Protein AF-A0A959F839-F1 (afdb_monomer_lite)

Structure (mmCIF, N/CA/C/O backbone):
data_AF-A0A959F839-F1
#
_entry.id   AF-A0A959F839-F1
#
loop_
_atom_site.group_PDB
_atom_site.id
_atom_site.type_symbol
_atom_site.label_atom_id
_atom_site.label_alt_id
_atom_site.label_comp_id
_atom_site.label_asym_id
_atom_site.label_entity_id
_atom_site.label_seq_id
_atom_site.pdbx_PDB_ins_code
_atom_site.Cartn_x
_atom_site.Cartn_y
_atom_site.Cartn_z
_atom_site.occupancy
_atom_site.B_iso_or_equiv
_atom_site.auth_seq_id
_atom_site.auth_comp_id
_atom_site.auth_asym_id
_atom_site.auth_atom_id
_atom_site.pdbx_PDB_model_num
ATOM 1 N N . MET A 1 1 ? -64.646 5.835 42.199 1.00 41.25 1 MET A N 1
ATOM 2 C CA . MET A 1 1 ? -63.446 5.131 41.699 1.00 41.25 1 MET A CA 1
ATOM 3 C C . MET A 1 1 ? -63.316 5.458 40.217 1.00 41.25 1 MET A C 1
ATOM 5 O O . MET A 1 1 ? -64.252 5.184 39.480 1.00 41.25 1 MET A O 1
ATOM 9 N N . LYS A 1 2 ? -62.256 6.165 39.805 1.00 32.19 2 LYS A N 1
ATOM 10 C CA . LYS A 1 2 ? -61.981 6.499 38.396 1.00 32.19 2 LYS A CA 1
ATOM 11 C C . LYS A 1 2 ? -60.899 5.542 37.905 1.00 32.19 2 LYS A C 1
ATOM 13 O O . LYS A 1 2 ? -59.791 5.591 38.428 1.00 32.19 2 LYS A O 1
ATOM 18 N N . ASN A 1 3 ? -61.218 4.696 36.930 1.00 32.56 3 ASN A N 1
ATOM 19 C CA . ASN A 1 3 ? -60.204 3.908 36.237 1.00 32.56 3 ASN A CA 1
ATOM 20 C C . ASN A 1 3 ? -59.486 4.828 35.248 1.00 32.56 3 ASN A C 1
ATOM 22 O O . ASN A 1 3 ? -60.115 5.404 34.361 1.00 32.56 3 ASN A O 1
ATOM 26 N N . VAL A 1 4 ? -58.180 4.993 35.437 1.00 35.91 4 VAL A N 1
ATOM 27 C CA . VAL A 1 4 ? -57.290 5.645 34.477 1.00 35.91 4 VAL A CA 1
ATOM 28 C C . VAL A 1 4 ? -56.686 4.534 33.626 1.00 35.91 4 VAL A C 1
ATOM 30 O O . VAL A 1 4 ? -55.996 3.668 34.155 1.00 35.91 4 VAL A O 1
ATOM 33 N N . TYR A 1 5 ? -56.961 4.543 32.324 1.00 38.41 5 TYR A N 1
ATOM 34 C CA . TYR A 1 5 ? -56.299 3.662 31.366 1.00 38.41 5 TYR A CA 1
ATOM 35 C C . TYR A 1 5 ? -55.171 4.451 30.703 1.00 38.41 5 TYR A C 1
ATOM 37 O O . TYR A 1 5 ? -55.425 5.438 30.014 1.00 38.41 5 TYR A O 1
ATOM 45 N N . GLN A 1 6 ? -53.926 4.044 30.947 1.00 35.38 6 GLN A N 1
ATOM 46 C CA . GLN A 1 6 ? -52.771 4.544 30.209 1.00 35.38 6 GLN A CA 1
ATOM 47 C C . GLN A 1 6 ? -52.564 3.664 28.977 1.00 35.38 6 GLN A C 1
ATOM 49 O O . GLN A 1 6 ? -52.463 2.444 29.090 1.00 35.38 6 GLN A O 1
ATOM 54 N N . ILE A 1 7 ? -52.499 4.290 27.803 1.00 39.66 7 ILE A N 1
ATOM 55 C CA . ILE A 1 7 ? -52.011 3.651 26.582 1.00 39.66 7 ILE A CA 1
ATOM 56 C C . ILE A 1 7 ? -50.493 3.857 26.580 1.00 39.66 7 ILE A C 1
ATOM 58 O O . ILE A 1 7 ? -50.064 5.013 26.526 1.00 39.66 7 ILE A O 1
ATOM 62 N N . PRO A 1 8 ? -49.658 2.806 26.654 1.00 39.22 8 PRO A N 1
ATOM 63 C CA . PRO A 1 8 ? -48.245 2.974 26.372 1.00 39.22 8 PRO A CA 1
ATOM 64 C C . PRO A 1 8 ? -48.112 3.341 24.892 1.00 39.22 8 PRO A C 1
ATOM 66 O O . PRO A 1 8 ? -48.372 2.530 24.004 1.00 39.22 8 PRO A O 1
ATOM 69 N N . VAL A 1 9 ? -47.730 4.589 24.623 1.00 37.28 9 VAL A N 1
ATOM 70 C CA . VAL A 1 9 ? -47.204 4.974 23.315 1.00 37.28 9 VAL A CA 1
ATOM 71 C C . VAL A 1 9 ? -45.837 4.311 23.219 1.00 37.28 9 VAL A C 1
ATOM 73 O O . VAL A 1 9 ? -44.845 4.822 23.734 1.00 37.28 9 VAL A O 1
ATOM 76 N N . ALA A 1 10 ? -45.802 3.124 22.618 1.00 39.91 10 ALA A N 1
ATOM 77 C CA . ALA A 1 10 ? -44.568 2.531 22.145 1.00 39.91 10 ALA A CA 1
ATOM 78 C C . ALA A 1 10 ? -44.054 3.430 21.018 1.00 39.91 10 ALA A C 1
ATOM 80 O O . ALA A 1 10 ? -44.489 3.337 19.871 1.00 39.91 10 ALA A O 1
ATOM 81 N N . LEU A 1 11 ? -43.165 4.356 21.370 1.00 40.19 11 LEU A N 1
ATOM 82 C CA . LEU A 1 11 ? -42.350 5.053 20.396 1.00 40.19 11 LEU A CA 1
ATOM 83 C C . LEU A 1 11 ? -41.387 4.002 19.832 1.00 40.19 11 LEU A C 1
ATOM 85 O O . LEU A 1 11 ? -40.326 3.755 20.402 1.00 40.19 11 LEU A O 1
ATOM 89 N N . LEU A 1 12 ? -41.781 3.333 18.743 1.00 37.53 12 LEU A N 1
ATOM 90 C CA . LEU A 1 12 ? -40.805 2.690 17.875 1.00 37.53 12 LEU A CA 1
ATOM 91 C C . LEU A 1 12 ? -39.922 3.825 17.354 1.00 37.53 12 LEU A C 1
ATOM 93 O O . LEU A 1 12 ? -40.276 4.524 16.404 1.00 37.53 12 LEU A O 1
ATOM 97 N N . LEU A 1 13 ? -38.771 4.017 17.995 1.00 44.28 13 LEU A N 1
ATOM 98 C CA . LEU A 1 13 ? -37.606 4.569 17.329 1.00 44.28 13 LEU A CA 1
ATOM 99 C C . LEU A 1 13 ? -37.274 3.569 16.222 1.00 44.28 13 LEU A C 1
ATOM 101 O O . LEU A 1 13 ? -36.466 2.663 16.402 1.00 44.28 13 LEU A O 1
ATOM 105 N N . ALA A 1 14 ? -37.951 3.702 15.081 1.00 42.06 14 ALA A N 1
ATOM 106 C CA . ALA A 1 14 ? -37.420 3.251 13.813 1.00 42.06 14 ALA A CA 1
ATOM 107 C C . ALA A 1 14 ? -36.168 4.102 13.580 1.00 42.06 14 ALA A C 1
ATOM 109 O O . ALA A 1 14 ? -36.204 5.131 12.907 1.00 42.06 14 ALA A O 1
ATOM 110 N N . GLY A 1 15 ? -35.086 3.736 14.269 1.00 39.53 15 GLY A N 1
ATOM 111 C CA . GLY A 1 15 ? -33.771 4.274 14.022 1.00 39.53 15 GLY A CA 1
ATOM 112 C C . GLY A 1 15 ? -33.452 3.907 12.590 1.00 39.53 15 GLY A C 1
ATOM 113 O O . GLY A 1 15 ? -33.223 2.740 12.283 1.00 39.53 15 GLY A O 1
ATOM 114 N N . ALA A 1 16 ? -33.501 4.892 11.700 1.00 45.44 16 ALA A N 1
ATOM 115 C CA . ALA A 1 16 ? -32.782 4.786 10.454 1.00 45.44 16 ALA A CA 1
ATOM 116 C C . ALA A 1 16 ? -31.326 4.540 10.858 1.00 45.44 16 ALA A C 1
ATOM 118 O O . ALA A 1 16 ? -30.679 5.433 11.404 1.00 45.44 16 ALA A O 1
ATOM 119 N N . ALA A 1 17 ? -30.848 3.309 10.680 1.00 42.97 17 ALA A N 1
ATOM 120 C CA . ALA A 1 17 ? -29.432 3.017 10.745 1.00 42.97 17 ALA A CA 1
ATOM 121 C C . ALA A 1 17 ? -28.797 3.796 9.590 1.00 42.97 17 ALA A C 1
ATOM 123 O O . ALA A 1 17 ? -28.781 3.355 8.443 1.00 42.97 17 ALA A O 1
ATOM 124 N N . SER A 1 18 ? -28.382 5.030 9.861 1.00 43.25 18 SER A N 1
ATOM 125 C CA . SER A 1 18 ? -27.545 5.772 8.938 1.00 43.25 18 SER A CA 1
ATOM 126 C C . SER A 1 18 ? -26.195 5.074 8.940 1.00 43.25 18 SER A C 1
ATOM 128 O O . SER A 1 18 ? -25.498 5.099 9.953 1.00 43.25 18 SER A O 1
ATOM 130 N N . ALA A 1 19 ? -25.836 4.437 7.828 1.00 51.44 19 ALA A N 1
ATOM 131 C CA . ALA A 1 19 ? -24.478 3.964 7.621 1.00 51.44 19 ALA A CA 1
ATOM 132 C C . ALA A 1 19 ? -23.541 5.182 7.667 1.00 51.44 19 ALA A C 1
ATOM 134 O O . ALA A 1 19 ? -23.538 6.011 6.754 1.00 51.44 19 ALA A O 1
ATOM 135 N N . VAL A 1 20 ? -22.790 5.328 8.757 1.00 51.88 20 VAL A N 1
ATOM 136 C CA . VAL A 1 20 ? -21.720 6.321 8.855 1.00 51.88 20 VAL A CA 1
ATOM 137 C C . VAL A 1 20 ? -20.506 5.716 8.161 1.00 51.88 20 VAL A C 1
ATOM 139 O O . VAL A 1 20 ? -19.811 4.880 8.726 1.00 51.88 20 VAL A O 1
ATOM 142 N N . ASN A 1 21 ? -20.272 6.111 6.909 1.00 59.66 21 ASN A N 1
ATOM 143 C CA . ASN A 1 21 ? -19.017 5.807 6.228 1.00 59.66 21 ASN A CA 1
ATOM 144 C C . ASN A 1 21 ? -17.970 6.800 6.747 1.00 59.66 21 ASN A C 1
ATOM 146 O O . ASN A 1 21 ? -17.977 7.966 6.354 1.00 59.66 21 ASN A O 1
ATOM 150 N N . ALA A 1 22 ? -17.114 6.366 7.668 1.00 61.94 22 ALA A N 1
ATOM 151 C CA . ALA A 1 22 ? -15.940 7.129 8.072 1.00 61.94 22 ALA A CA 1
ATOM 152 C C . ALA A 1 22 ? -14.747 6.659 7.234 1.00 61.94 22 ALA A C 1
ATOM 154 O O . ALA A 1 22 ? -14.498 5.457 7.153 1.00 61.94 22 ALA A O 1
ATOM 155 N N . ASN A 1 23 ? -14.010 7.587 6.614 1.00 79.44 23 ASN A N 1
ATOM 156 C CA . ASN A 1 23 ? -12.686 7.240 6.111 1.00 79.44 23 ASN A CA 1
ATOM 157 C C . ASN A 1 23 ? -11.781 7.022 7.330 1.00 79.44 23 ASN A C 1
ATOM 159 O O . ASN A 1 23 ? -11.540 7.960 8.091 1.00 79.44 23 ASN A O 1
ATOM 163 N N . LEU A 1 24 ? -11.365 5.775 7.548 1.00 89.31 24 LEU A N 1
ATOM 164 C CA . LEU A 1 24 ? -10.568 5.386 8.712 1.00 89.31 24 LEU A CA 1
ATOM 165 C C . LEU A 1 24 ? -9.071 5.658 8.502 1.00 89.31 24 LEU A C 1
ATOM 167 O O . LEU A 1 24 ? -8.332 5.720 9.479 1.00 89.31 24 LEU A O 1
ATOM 171 N N . ILE A 1 25 ? -8.644 5.844 7.248 1.00 92.00 25 ILE A N 1
ATOM 172 C CA . ILE A 1 25 ? -7.250 6.060 6.857 1.00 92.00 25 ILE A CA 1
ATOM 173 C C . ILE A 1 25 ? -7.003 7.555 6.633 1.00 92.00 25 ILE A C 1
ATOM 175 O O . ILE A 1 25 ? -7.672 8.207 5.828 1.00 92.00 25 ILE A O 1
ATOM 179 N N . GLN A 1 26 ? -6.014 8.102 7.331 1.00 93.19 26 GLN A N 1
ATOM 180 C CA . GLN A 1 26 ? -5.522 9.467 7.163 1.00 93.19 26 GLN A CA 1
ATOM 181 C C . GLN A 1 26 ? -4.430 9.499 6.089 1.00 93.19 26 GLN A C 1
ATOM 183 O O . GLN A 1 26 ? -3.631 8.572 5.977 1.00 93.19 26 GLN A O 1
ATOM 188 N N . GLY A 1 27 ? -4.421 10.538 5.249 1.00 91.38 27 GLY A N 1
ATOM 189 C CA . GLY A 1 27 ? -3.435 10.658 4.169 1.00 91.38 27 GLY A CA 1
ATOM 190 C C . GLY A 1 27 ? -3.448 9.504 3.154 1.00 91.38 27 GLY A C 1
ATOM 191 O O . GLY A 1 27 ? -2.445 9.268 2.490 1.00 91.38 27 GLY A O 1
ATOM 192 N N . GLY A 1 28 ? -4.550 8.749 3.042 1.00 90.62 28 GLY A N 1
ATOM 193 C CA . GLY A 1 28 ? -4.625 7.550 2.193 1.00 90.62 28 GLY A CA 1
ATOM 194 C C . GLY A 1 28 ? -4.593 7.822 0.686 1.00 90.62 28 GLY A C 1
ATOM 195 O O . GLY A 1 28 ? -4.308 6.914 -0.085 1.00 90.62 28 GLY A O 1
ATOM 196 N N . ASN A 1 29 ? -4.853 9.065 0.272 1.00 90.00 29 ASN A N 1
ATOM 197 C CA . ASN A 1 29 ? -4.774 9.481 -1.130 1.00 90.00 29 ASN A CA 1
ATOM 198 C C . ASN A 1 29 ? -3.356 9.885 -1.551 1.00 90.00 29 ASN A C 1
ATOM 200 O O . ASN A 1 29 ? -3.106 10.020 -2.741 1.00 90.00 29 ASN A O 1
ATOM 204 N N . PHE A 1 30 ? -2.446 10.095 -0.591 1.00 93.56 30 PHE A N 1
ATOM 205 C CA . PHE A 1 30 ? -1.087 10.581 -0.842 1.00 93.56 30 PHE A CA 1
ATOM 206 C C . PHE A 1 30 ? -1.027 11.880 -1.674 1.00 93.56 30 PHE A C 1
ATOM 208 O O . PHE A 1 30 ? -0.107 12.066 -2.471 1.00 93.56 30 PHE A O 1
ATOM 215 N N . ASP A 1 31 ? -1.969 12.808 -1.457 1.00 91.44 31 ASP A N 1
ATOM 216 C CA . ASP A 1 31 ? -2.051 14.088 -2.183 1.00 91.44 31 ASP A CA 1
ATOM 217 C C . ASP A 1 31 ? -0.762 14.924 -2.024 1.00 91.44 31 ASP A C 1
ATOM 219 O O . ASP A 1 31 ? -0.372 15.692 -2.910 1.00 91.44 31 ASP A O 1
ATOM 223 N N . THR A 1 32 ? -0.073 14.772 -0.888 1.00 94.00 32 THR A N 1
ATOM 224 C CA . THR A 1 32 ? 1.182 15.452 -0.564 1.00 94.00 32 THR A CA 1
ATOM 225 C C . THR A 1 32 ? 2.231 14.504 0.017 1.00 94.00 32 THR A C 1
ATOM 227 O O . THR A 1 32 ? 1.920 13.474 0.613 1.00 94.00 32 THR A O 1
ATOM 230 N N . GLN A 1 33 ? 3.506 14.904 -0.047 1.00 93.25 33 GLN A N 1
ATOM 231 C CA . GLN A 1 33 ? 4.577 14.211 0.681 1.00 93.25 33 GLN A CA 1
ATOM 232 C C . GLN A 1 33 ? 4.315 14.158 2.194 1.00 93.25 33 GLN A C 1
ATOM 234 O O . GLN A 1 33 ? 4.746 13.224 2.869 1.00 93.25 33 GLN A O 1
ATOM 239 N N . GLN A 1 34 ? 3.626 15.165 2.734 1.00 94.56 34 GLN A N 1
ATOM 240 C CA . GLN A 1 34 ? 3.336 15.238 4.159 1.00 94.56 34 GLN A CA 1
ATOM 241 C C . GLN A 1 34 ? 2.376 14.126 4.589 1.00 94.56 34 GLN A C 1
ATOM 243 O O . GLN A 1 34 ? 2.552 13.575 5.669 1.00 94.56 34 GLN A O 1
ATOM 248 N N . ASP A 1 35 ? 1.446 13.720 3.721 1.00 94.00 35 ASP A N 1
ATOM 249 C CA . ASP A 1 35 ? 0.538 12.607 4.004 1.00 94.00 35 ASP A CA 1
ATOM 250 C C . ASP A 1 35 ? 1.301 11.301 4.248 1.00 94.00 35 ASP A C 1
ATOM 252 O O . ASP A 1 35 ? 1.026 10.579 5.206 1.00 94.00 35 ASP A O 1
ATOM 256 N N . LEU A 1 36 ? 2.314 11.033 3.416 1.00 92.06 36 LEU A N 1
ATOM 257 C CA . LEU A 1 36 ? 3.208 9.887 3.571 1.00 92.06 36 LEU A CA 1
ATOM 258 C C . LEU A 1 36 ? 4.038 9.973 4.863 1.00 92.06 36 LEU A C 1
ATOM 260 O O . LEU A 1 36 ? 4.271 8.958 5.514 1.00 92.06 36 LEU A O 1
ATOM 264 N N . ASN A 1 37 ? 4.516 11.165 5.218 1.00 92.50 37 ASN A N 1
ATOM 265 C CA . ASN A 1 37 ? 5.422 11.346 6.352 1.00 92.50 37 ASN A CA 1
ATOM 266 C C . ASN A 1 37 ? 4.707 11.353 7.710 1.00 92.50 37 ASN A C 1
ATOM 268 O O . ASN A 1 37 ? 5.281 10.877 8.688 1.00 92.50 37 ASN A O 1
ATOM 272 N N . ASP A 1 38 ? 3.492 11.900 7.780 1.00 94.19 38 ASP A N 1
ATOM 273 C CA . ASP A 1 38 ? 2.792 12.128 9.048 1.00 94.19 38 ASP A CA 1
ATOM 274 C C . ASP A 1 38 ? 1.889 10.962 9.451 1.00 94.19 38 ASP A C 1
ATOM 276 O O . ASP A 1 38 ? 1.727 10.702 10.644 1.00 94.19 38 ASP A O 1
ATOM 280 N N . PHE A 1 39 ? 1.296 10.262 8.478 1.00 94.06 39 PHE A N 1
ATOM 281 C CA . PHE A 1 39 ? 0.264 9.255 8.751 1.00 94.06 39 PHE A CA 1
ATOM 282 C C . PHE A 1 39 ? 0.714 7.815 8.515 1.00 94.06 39 PHE A C 1
ATOM 284 O O . PHE A 1 39 ? 0.039 6.889 8.967 1.00 94.06 39 PHE A O 1
ATOM 291 N N . TRP A 1 40 ? 1.843 7.599 7.838 1.00 93.69 40 TRP A N 1
ATOM 292 C CA . TRP A 1 40 ? 2.308 6.260 7.490 1.00 93.69 40 TRP A CA 1
ATOM 293 C C . TRP A 1 40 ? 3.663 5.932 8.104 1.00 93.69 40 TRP A C 1
ATOM 295 O O . TRP A 1 40 ? 4.631 6.685 8.011 1.00 93.69 40 TRP A O 1
ATOM 305 N N . THR A 1 41 ? 3.749 4.740 8.688 1.00 92.38 41 THR A N 1
ATOM 306 C CA . THR A 1 41 ? 5.015 4.157 9.124 1.00 92.38 41 THR A CA 1
ATOM 307 C C . THR A 1 41 ? 5.672 3.456 7.943 1.00 92.38 41 THR A C 1
ATOM 309 O O . THR A 1 41 ? 5.066 2.596 7.304 1.00 92.38 41 THR A O 1
ATOM 312 N N . GLN A 1 42 ? 6.920 3.826 7.662 1.00 90.12 42 GLN A N 1
ATOM 313 C CA . GLN A 1 42 ? 7.729 3.265 6.584 1.00 90.12 42 GLN A CA 1
ATOM 314 C C . GLN A 1 42 ? 8.810 2.365 7.180 1.00 90.12 42 GLN A C 1
ATOM 316 O O . GLN A 1 42 ? 9.563 2.800 8.053 1.00 90.12 42 GLN A O 1
ATOM 321 N N . ALA A 1 43 ? 8.928 1.134 6.689 1.00 86.69 43 ALA A N 1
ATOM 322 C CA . ALA A 1 43 ? 10.037 0.252 7.039 1.00 86.69 43 ALA A CA 1
ATOM 323 C C . ALA A 1 43 ? 10.576 -0.455 5.796 1.00 86.69 43 ALA A C 1
ATOM 325 O O . ALA A 1 43 ? 9.815 -0.833 4.903 1.00 86.69 43 ALA A O 1
ATOM 326 N N . SER A 1 44 ? 11.897 -0.629 5.745 1.00 85.25 44 SER A N 1
ATOM 327 C CA . SER A 1 44 ? 12.578 -1.255 4.618 1.00 85.25 44 SER A CA 1
ATOM 328 C C . SER A 1 44 ? 13.815 -2.030 5.056 1.00 85.25 44 SER A C 1
ATOM 330 O O . SER A 1 44 ? 14.549 -1.605 5.948 1.00 85.25 44 SER A O 1
ATOM 332 N N . THR A 1 45 ? 14.039 -3.168 4.404 1.00 83.94 45 THR A N 1
ATOM 333 C CA . THR A 1 45 ? 15.242 -4.005 4.523 1.00 83.94 45 THR A CA 1
ATOM 334 C C . THR A 1 45 ? 16.048 -4.031 3.224 1.00 83.94 45 THR A C 1
ATOM 336 O O . THR A 1 45 ? 16.883 -4.915 3.028 1.00 83.94 45 THR A O 1
ATOM 339 N N . ILE A 1 46 ? 15.792 -3.078 2.319 1.00 78.06 46 ILE A N 1
ATOM 340 C CA . ILE A 1 46 ? 16.463 -3.013 1.021 1.00 78.06 46 ILE A CA 1
ATOM 341 C C . ILE A 1 46 ? 17.970 -2.864 1.216 1.00 78.06 46 ILE A C 1
ATOM 343 O O . ILE A 1 46 ? 18.456 -1.972 1.914 1.00 78.06 46 ILE A O 1
ATOM 347 N N . SER A 1 47 ? 18.712 -3.758 0.568 1.00 65.12 47 SER A N 1
ATOM 348 C CA . SER A 1 47 ? 20.170 -3.806 0.633 1.00 65.12 47 SER A CA 1
ATOM 349 C C . SER A 1 47 ? 20.790 -2.779 -0.321 1.00 65.12 47 SER A C 1
ATOM 351 O O . SER A 1 47 ? 21.353 -3.137 -1.354 1.00 65.12 47 SER A O 1
ATOM 353 N N . GLU A 1 48 ? 20.674 -1.487 -0.002 1.00 65.88 48 GLU A N 1
ATOM 354 C CA . GLU A 1 48 ? 21.349 -0.429 -0.763 1.00 65.88 48 GLU A CA 1
ATOM 355 C C . GLU A 1 48 ? 22.784 -0.167 -0.260 1.00 65.88 48 GLU A C 1
ATOM 357 O O . GLU A 1 48 ? 23.071 -0.298 0.932 1.00 65.88 48 GLU A O 1
ATOM 362 N N . PRO A 1 49 ? 23.705 0.277 -1.142 1.00 59.09 49 PRO A N 1
ATOM 363 C CA . PRO A 1 49 ? 25.040 0.725 -0.740 1.00 59.09 49 PRO A CA 1
ATOM 364 C C . PRO A 1 49 ? 25.021 2.060 0.024 1.00 59.09 49 PRO A C 1
ATOM 366 O O . PRO A 1 49 ? 26.042 2.456 0.588 1.00 59.09 49 PRO A O 1
ATOM 369 N N . THR A 1 50 ? 23.887 2.767 0.038 1.00 58.75 50 THR A N 1
ATOM 370 C CA . THR A 1 50 ? 23.706 4.025 0.764 1.00 58.75 50 THR A CA 1
ATOM 371 C C . THR A 1 50 ? 22.704 3.844 1.901 1.00 58.75 50 THR A C 1
ATOM 373 O O . THR A 1 50 ? 21.546 3.529 1.632 1.00 58.75 50 THR A O 1
ATOM 376 N N . PRO A 1 51 ? 23.100 4.073 3.163 1.00 46.88 51 PRO A N 1
ATOM 377 C CA . PRO A 1 51 ? 22.152 4.103 4.266 1.00 46.88 51 PRO A CA 1
ATOM 378 C C . PRO A 1 51 ? 21.233 5.318 4.062 1.00 46.88 51 PRO A C 1
ATOM 380 O O . PRO A 1 51 ? 21.747 6.408 3.815 1.00 46.88 51 PRO A O 1
ATOM 383 N N . ASN A 1 52 ? 19.911 5.137 4.176 1.00 47.69 52 ASN A N 1
ATOM 384 C CA . ASN A 1 52 ? 18.857 6.177 4.281 1.00 47.69 52 ASN A CA 1
ATOM 385 C C . ASN A 1 52 ? 17.888 6.360 3.099 1.00 47.69 52 ASN A C 1
ATOM 387 O O . ASN A 1 52 ? 17.157 7.347 3.064 1.00 47.69 52 ASN A O 1
ATOM 391 N N . THR A 1 53 ? 17.796 5.424 2.166 1.00 58.88 53 THR A N 1
ATOM 392 C CA . THR A 1 53 ? 16.660 5.353 1.233 1.00 58.88 53 THR A CA 1
ATOM 393 C C . THR A 1 53 ? 15.662 4.347 1.799 1.00 58.88 53 THR A C 1
ATOM 395 O O . THR A 1 53 ? 15.904 3.145 1.805 1.00 58.88 53 THR A O 1
ATOM 398 N N . SER A 1 54 ? 14.537 4.828 2.335 1.00 64.00 54 SER A N 1
ATOM 399 C CA . SER A 1 54 ? 13.517 4.035 3.047 1.00 64.00 54 SER A CA 1
ATOM 400 C C . SER A 1 54 ? 12.814 2.981 2.180 1.00 64.00 54 SER A C 1
ATOM 402 O O . SER A 1 54 ? 11.821 2.409 2.613 1.00 64.00 54 SER A O 1
ATOM 404 N N . GLY A 1 55 ? 13.275 2.722 0.950 1.00 75.19 55 GLY A N 1
ATOM 405 C CA . GLY A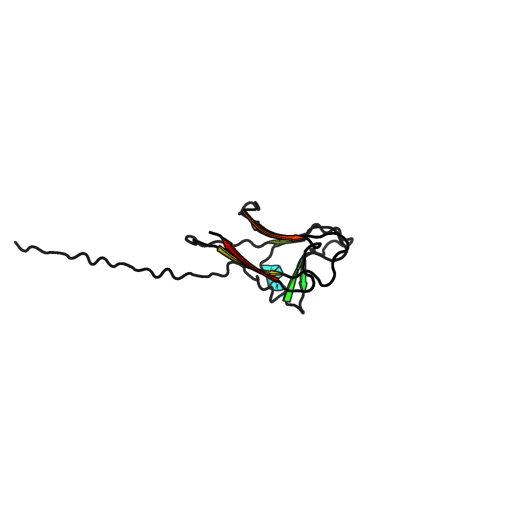 1 55 ? 12.588 1.895 -0.044 1.00 75.19 55 GLY A CA 1
ATOM 406 C C . GLY A 1 55 ? 11.224 2.428 -0.472 1.00 75.19 55 GLY A C 1
ATOM 407 O O . GLY A 1 55 ? 10.662 1.920 -1.430 1.00 75.19 55 GLY A O 1
ATOM 408 N N . THR A 1 56 ? 10.726 3.456 0.206 1.00 85.75 56 THR A N 1
ATOM 409 C CA . THR A 1 56 ? 9.427 4.076 0.028 1.00 85.75 56 THR A CA 1
ATOM 410 C C . THR A 1 56 ? 9.645 5.551 -0.269 1.00 85.75 56 THR A C 1
ATOM 412 O O . THR A 1 56 ? 10.459 6.199 0.387 1.00 85.75 56 THR A O 1
ATOM 415 N N . PHE A 1 57 ? 8.943 6.108 -1.247 1.00 86.75 57 PHE A N 1
ATOM 416 C CA . PHE A 1 57 ? 9.033 7.539 -1.539 1.00 86.75 57 PHE A CA 1
ATOM 417 C C . PHE A 1 57 ? 7.721 8.070 -2.103 1.00 86.75 57 PHE A C 1
ATOM 419 O O . PHE A 1 57 ? 6.918 7.318 -2.646 1.00 86.75 57 PHE A O 1
ATOM 426 N N . TRP A 1 58 ? 7.510 9.376 -1.973 1.00 90.81 58 TRP A N 1
ATOM 427 C CA . TRP A 1 58 ? 6.385 10.063 -2.597 1.00 90.81 58 TRP A CA 1
ATOM 428 C C . TRP A 1 58 ? 6.815 10.654 -3.939 1.00 90.81 58 TRP A C 1
ATOM 430 O O . TRP A 1 58 ? 7.835 11.346 -4.010 1.00 90.81 58 TRP A O 1
ATOM 440 N N . ASP A 1 59 ? 6.042 10.392 -4.988 1.00 89.31 59 ASP A N 1
ATOM 441 C CA . ASP A 1 59 ? 6.293 10.910 -6.329 1.00 89.31 59 ASP A CA 1
ATOM 442 C C . ASP A 1 59 ? 5.387 12.108 -6.632 1.00 89.31 59 ASP A C 1
ATOM 444 O O . ASP A 1 59 ? 4.188 11.973 -6.875 1.00 89.31 59 ASP A O 1
ATOM 448 N N . ALA A 1 60 ? 5.971 13.308 -6.633 1.00 89.06 60 ALA A N 1
ATOM 449 C CA . ALA A 1 60 ? 5.226 14.559 -6.776 1.00 89.06 60 ALA A CA 1
ATOM 450 C C . ALA A 1 60 ? 4.410 14.699 -8.078 1.00 89.06 60 ALA A C 1
ATOM 452 O O . ALA A 1 60 ? 3.291 15.211 -8.017 1.00 89.06 60 ALA A O 1
ATOM 453 N N . PRO A 1 61 ? 4.922 14.290 -9.257 1.00 87.94 61 PRO A N 1
ATOM 454 C CA . PRO A 1 61 ? 4.177 14.345 -10.513 1.00 87.94 61 PRO A CA 1
ATOM 455 C C . PRO A 1 61 ? 2.921 13.473 -10.537 1.00 87.94 61 PRO A C 1
ATOM 457 O O . PRO A 1 61 ? 1.957 13.844 -11.202 1.00 87.94 61 PRO A O 1
ATOM 460 N N . THR A 1 62 ? 2.939 12.324 -9.856 1.00 85.44 62 THR A N 1
ATOM 461 C CA . THR A 1 62 ? 1.824 11.365 -9.860 1.00 85.44 62 THR A CA 1
ATOM 462 C C . THR A 1 62 ? 0.982 11.412 -8.589 1.00 85.44 62 THR A C 1
ATOM 464 O O . THR A 1 62 ? -0.117 10.871 -8.602 1.00 85.44 62 THR A O 1
ATOM 467 N N . GLN A 1 63 ? 1.458 12.083 -7.532 1.00 92.12 63 GLN A N 1
ATOM 468 C CA . GLN A 1 63 ? 0.841 12.117 -6.198 1.00 92.12 63 GLN A CA 1
ATOM 469 C C . GLN A 1 63 ? 0.607 10.707 -5.650 1.00 92.12 63 GLN A C 1
ATOM 471 O O . GLN A 1 63 ? -0.455 10.382 -5.132 1.00 92.12 63 GLN A O 1
ATOM 476 N N . THR A 1 64 ? 1.604 9.838 -5.810 1.00 89.62 64 THR A N 1
ATOM 477 C CA . THR A 1 64 ? 1.518 8.443 -5.373 1.00 89.62 64 THR A CA 1
ATOM 478 C C . THR A 1 64 ? 2.653 8.104 -4.420 1.00 89.62 64 THR A C 1
ATOM 480 O O . THR A 1 64 ? 3.760 8.647 -4.501 1.00 89.62 64 THR A O 1
ATOM 483 N N . ALA A 1 65 ? 2.376 7.193 -3.489 1.00 91.88 65 ALA A N 1
ATOM 484 C CA . ALA A 1 65 ? 3.413 6.550 -2.703 1.00 91.88 65 ALA A CA 1
ATOM 485 C C . ALA A 1 65 ? 3.952 5.334 -3.464 1.00 91.88 65 ALA A C 1
ATOM 487 O O . ALA A 1 65 ? 3.203 4.455 -3.886 1.00 91.88 65 ALA A O 1
ATOM 488 N N . HIS A 1 66 ? 5.267 5.281 -3.615 1.00 89.44 66 HIS A N 1
ATOM 489 C CA . HIS A 1 66 ? 5.983 4.168 -4.212 1.00 89.44 66 HIS A CA 1
ATOM 490 C C . HIS A 1 66 ? 6.542 3.266 -3.120 1.00 89.44 66 HIS A C 1
ATOM 492 O O . HIS A 1 66 ? 7.100 3.757 -2.141 1.00 89.44 66 HIS A O 1
ATOM 498 N N . LEU A 1 67 ? 6.429 1.955 -3.328 1.00 88.81 67 LEU A N 1
ATOM 499 C CA . LEU A 1 67 ? 7.012 0.907 -2.495 1.00 88.81 67 LEU A CA 1
ATOM 500 C C . LEU A 1 67 ? 8.052 0.138 -3.309 1.00 88.81 67 LEU A C 1
ATOM 502 O O . LEU A 1 67 ? 7.787 -0.281 -4.436 1.00 88.81 67 LEU A O 1
ATOM 506 N N . GLY A 1 68 ? 9.221 -0.069 -2.718 1.00 80.31 68 GLY A N 1
ATOM 507 C CA . GLY A 1 68 ? 10.354 -0.703 -3.378 1.00 80.31 68 GLY A CA 1
ATOM 508 C C . GLY A 1 68 ? 11.099 0.223 -4.344 1.00 80.31 68 GLY A C 1
ATOM 509 O O . GLY A 1 68 ? 10.663 1.321 -4.701 1.00 80.31 68 GLY A O 1
ATOM 510 N N . ARG A 1 69 ? 12.274 -0.238 -4.785 1.00 74.00 69 ARG A N 1
ATOM 511 C CA . ARG A 1 69 ? 13.105 0.467 -5.764 1.00 74.00 69 ARG A CA 1
ATOM 512 C C . ARG A 1 69 ? 13.708 -0.515 -6.768 1.00 74.00 69 ARG A C 1
ATOM 514 O O . ARG A 1 69 ? 14.199 -1.566 -6.361 1.00 74.00 69 ARG A O 1
ATOM 521 N N . PRO A 1 70 ? 13.749 -0.176 -8.068 1.00 73.44 70 PRO A N 1
ATOM 522 C CA . PRO A 1 70 ? 14.420 -1.010 -9.057 1.00 73.44 70 PRO A CA 1
ATOM 523 C C . PRO A 1 70 ? 15.896 -1.261 -8.719 1.00 73.44 70 PRO A C 1
ATOM 525 O O . PRO A 1 70 ? 16.641 -0.319 -8.452 1.00 73.44 70 PRO A O 1
ATOM 528 N N . GLY A 1 71 ? 16.324 -2.522 -8.825 1.00 74.31 71 GLY A N 1
ATOM 529 C CA . GLY A 1 71 ? 17.737 -2.917 -8.802 1.00 74.31 71 GLY A CA 1
ATOM 530 C C . GLY A 1 71 ? 18.292 -3.388 -7.457 1.00 74.31 71 GLY A C 1
ATOM 531 O O . GLY A 1 71 ? 19.456 -3.783 -7.425 1.00 74.31 71 GLY A O 1
ATOM 532 N N . TYR A 1 72 ? 17.496 -3.388 -6.386 1.00 78.31 72 TYR A N 1
ATOM 533 C CA . TYR A 1 72 ? 17.928 -3.859 -5.071 1.00 78.31 72 TYR A CA 1
ATOM 534 C C . TYR A 1 72 ? 16.910 -4.814 -4.463 1.00 78.31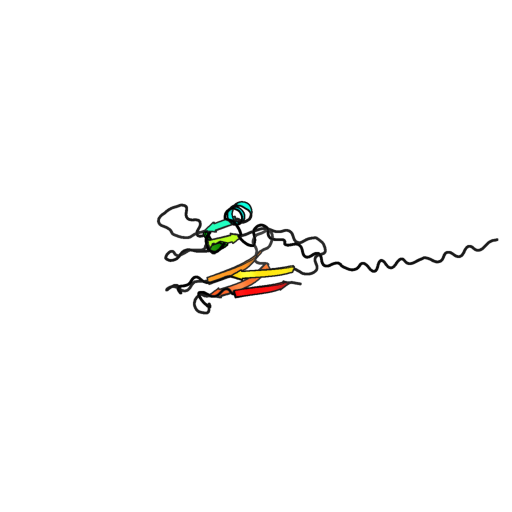 72 TYR A C 1
ATOM 536 O O . TYR A 1 72 ? 15.722 -4.503 -4.401 1.00 78.31 72 TYR A O 1
ATOM 544 N N . ASP A 1 73 ? 17.402 -5.948 -3.973 1.00 81.12 73 ASP A N 1
ATOM 545 C CA . ASP A 1 73 ? 16.579 -6.915 -3.261 1.00 81.12 73 ASP A CA 1
ATOM 546 C C . ASP A 1 73 ? 16.239 -6.393 -1.858 1.00 81.12 73 ASP A C 1
ATOM 548 O O . ASP A 1 73 ? 17.061 -5.770 -1.170 1.00 81.12 73 ASP A O 1
ATOM 552 N N . G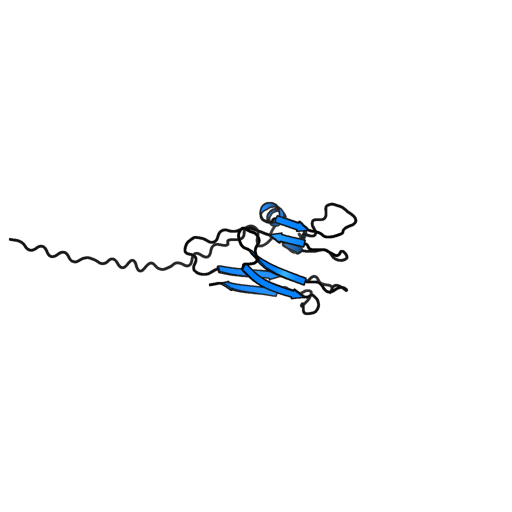LY A 1 74 ? 15.021 -6.686 -1.415 1.00 86.62 74 GLY A N 1
ATOM 553 C CA . GLY A 1 74 ? 14.559 -6.401 -0.066 1.00 86.62 74 GLY A CA 1
ATOM 554 C C . GLY A 1 74 ? 13.049 -6.278 0.008 1.00 86.62 74 GLY A C 1
ATOM 555 O O . GLY A 1 74 ? 12.333 -6.579 -0.942 1.00 86.62 74 GLY A O 1
ATOM 556 N N . VAL A 1 75 ? 12.574 -5.829 1.165 1.00 88.25 75 VAL A N 1
ATOM 557 C CA . VAL A 1 75 ? 11.154 -5.577 1.415 1.00 88.25 75 VAL A CA 1
ATOM 558 C C . VAL A 1 75 ? 10.997 -4.125 1.829 1.00 88.25 75 VAL A C 1
ATOM 560 O O . VAL A 1 75 ? 11.793 -3.623 2.618 1.00 88.25 75 VAL A O 1
ATOM 563 N N . SER A 1 76 ? 9.971 -3.462 1.306 1.00 90.44 76 SER A N 1
ATOM 564 C CA . SER A 1 76 ? 9.532 -2.127 1.709 1.00 90.44 76 SER A CA 1
ATOM 565 C C . SER A 1 76 ? 8.057 -2.205 2.095 1.00 90.44 76 SER A C 1
ATOM 567 O O . SER A 1 76 ? 7.286 -2.950 1.490 1.00 90.44 76 SER A O 1
ATOM 569 N N . THR A 1 77 ? 7.684 -1.491 3.152 1.00 91.50 77 THR A N 1
ATOM 570 C CA . THR A 1 77 ? 6.347 -1.545 3.748 1.00 91.50 77 THR A CA 1
ATOM 571 C C . THR A 1 77 ? 5.832 -0.150 4.069 1.00 91.50 77 THR A C 1
ATOM 573 O O . THR A 1 77 ? 6.605 0.757 4.396 1.00 91.50 77 THR A O 1
ATOM 576 N N . LEU A 1 78 ? 4.510 -0.014 3.980 1.00 93.19 78 LEU A N 1
ATOM 577 C CA . LEU A 1 78 ? 3.738 1.130 4.435 1.00 93.19 78 LEU A CA 1
ATOM 578 C C . LEU A 1 78 ? 2.625 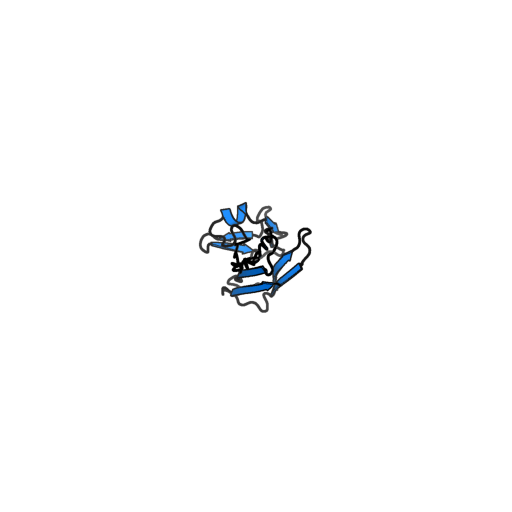0.631 5.346 1.00 93.19 78 LEU A C 1
ATOM 580 O O . LEU A 1 78 ? 1.769 -0.137 4.908 1.00 93.19 78 LEU A O 1
ATOM 584 N N . THR A 1 79 ? 2.635 1.087 6.596 1.00 94.12 79 THR A N 1
ATOM 585 C CA . THR A 1 79 ? 1.670 0.657 7.612 1.00 94.12 79 THR A CA 1
ATOM 586 C C . THR A 1 79 ? 0.995 1.860 8.254 1.00 94.12 79 THR A C 1
ATOM 588 O O . THR A 1 79 ? 1.651 2.849 8.583 1.00 94.12 79 THR A O 1
ATOM 591 N N . GLN A 1 80 ? -0.315 1.763 8.474 1.00 94.38 80 GLN A N 1
ATOM 592 C CA . GLN A 1 80 ? -1.086 2.727 9.250 1.00 94.38 80 GLN A CA 1
ATOM 593 C C . GLN A 1 80 ? -2.072 1.987 10.152 1.00 94.38 80 GLN A C 1
ATOM 595 O O . GLN A 1 80 ? -2.795 1.102 9.697 1.00 94.38 80 GLN A O 1
ATOM 600 N N . ALA A 1 81 ? -2.109 2.370 11.426 1.00 92.69 81 ALA A N 1
ATOM 601 C CA . ALA A 1 81 ? -3.114 1.894 12.364 1.00 92.69 81 ALA A CA 1
ATOM 602 C C . ALA A 1 81 ? -4.373 2.763 12.274 1.00 92.69 81 ALA A C 1
ATOM 604 O O . ALA A 1 81 ? -4.290 3.986 12.163 1.00 92.69 81 ALA A O 1
ATOM 605 N N . PHE A 1 82 ? -5.542 2.138 12.378 1.00 91.44 82 PHE A N 1
ATOM 606 C CA . PHE A 1 82 ? -6.825 2.829 12.413 1.00 91.44 82 PHE A CA 1
ATOM 607 C C . PHE A 1 82 ? -7.764 2.162 13.417 1.00 91.44 82 PHE A C 1
ATOM 609 O O . PHE A 1 82 ? -7.596 0.998 13.775 1.00 91.44 82 PHE A O 1
ATOM 616 N N . LEU A 1 83 ? -8.762 2.910 13.886 1.00 89.38 83 LEU A N 1
ATOM 617 C CA . LEU A 1 83 ? -9.756 2.403 14.827 1.00 89.38 83 LEU A CA 1
ATOM 618 C C . LEU A 1 83 ? -11.059 2.110 14.096 1.00 89.38 83 LEU A C 1
ATOM 620 O O . LEU A 1 83 ? -11.637 2.995 13.464 1.00 89.38 83 LEU A O 1
ATOM 624 N N . VAL A 1 84 ? -11.545 0.879 14.230 1.00 85.88 84 VAL A N 1
ATOM 625 C CA . VAL A 1 84 ? -12.892 0.512 13.792 1.00 85.88 84 VAL A CA 1
ATOM 626 C C . VAL A 1 84 ? -13.890 0.988 14.857 1.00 85.88 84 VAL A C 1
ATOM 628 O O . VAL A 1 84 ? -13.755 0.605 16.022 1.00 85.88 84 VAL A O 1
ATOM 631 N N . PRO A 1 85 ? -14.877 1.837 14.513 1.00 83.56 85 PRO A N 1
ATOM 632 C CA . PRO A 1 85 ? -15.859 2.320 15.478 1.00 83.56 85 PRO A CA 1
ATOM 633 C C . PRO A 1 85 ? -16.676 1.183 16.101 1.00 83.56 85 PRO A C 1
ATOM 635 O O . PRO A 1 85 ? -17.095 0.249 15.416 1.00 83.56 85 PRO A O 1
ATOM 638 N N . THR A 1 86 ? -16.970 1.291 17.397 1.00 82.31 86 THR A N 1
ATOM 639 C CA . THR A 1 86 ? -17.839 0.335 18.094 1.00 82.31 86 THR A CA 1
ATOM 640 C C . THR A 1 86 ? -19.222 0.284 17.443 1.00 82.31 86 THR A C 1
ATOM 642 O O . THR A 1 86 ? -19.872 1.318 17.288 1.00 82.31 86 THR A O 1
ATOM 645 N N . GLY A 1 87 ? -19.689 -0.923 17.114 1.00 82.69 87 GLY A N 1
ATOM 646 C CA . GLY A 1 87 ? -20.970 -1.139 16.435 1.00 82.69 87 GLY A CA 1
ATOM 647 C C . GLY A 1 87 ? -20.898 -1.052 14.908 1.00 82.69 87 GLY A C 1
ATOM 648 O O . GLY A 1 87 ? -21.940 -0.990 14.266 1.00 82.69 87 GLY A O 1
ATOM 649 N N . ALA A 1 88 ? -19.696 -1.016 14.323 1.00 82.44 88 ALA A N 1
ATOM 650 C CA . ALA A 1 88 ? -19.529 -1.295 12.905 1.00 82.44 88 ALA A CA 1
ATOM 651 C C . ALA A 1 88 ? -19.742 -2.794 12.645 1.00 82.44 88 ALA A C 1
ATOM 653 O O . ALA A 1 88 ? -19.035 -3.622 13.214 1.00 82.44 88 ALA A O 1
ATOM 654 N N . ASP A 1 89 ? -20.695 -3.113 11.771 1.00 85.44 89 ASP A N 1
ATOM 655 C CA . ASP A 1 89 ? -21.005 -4.495 11.380 1.00 85.44 89 ASP A CA 1
ATOM 656 C C . ASP A 1 89 ? -20.216 -4.951 10.143 1.00 85.44 89 ASP A C 1
ATOM 658 O O . ASP A 1 89 ? -20.191 -6.131 9.830 1.00 85.44 89 ASP A O 1
ATOM 662 N N . HIS A 1 90 ? -19.602 -4.013 9.414 1.00 85.00 90 HIS A N 1
ATOM 663 C CA . HIS A 1 90 ? -18.858 -4.296 8.189 1.00 85.00 90 HIS A CA 1
ATOM 664 C C . HIS A 1 90 ? -17.684 -3.330 8.026 1.00 85.00 90 HIS A C 1
ATOM 666 O O . HIS A 1 90 ? -17.795 -2.143 8.352 1.00 85.00 90 HIS A O 1
ATOM 672 N N . LEU A 1 91 ? -16.596 -3.807 7.421 1.00 88.94 91 LEU A N 1
ATOM 673 C CA . LEU A 1 91 ? -15.455 -2.989 7.009 1.00 88.94 91 LEU A CA 1
ATOM 674 C C . LEU A 1 91 ? -15.312 -3.025 5.487 1.00 88.94 91 LEU A C 1
ATOM 676 O O . LEU A 1 91 ? -15.126 -4.084 4.896 1.00 88.94 91 LEU A O 1
ATOM 680 N N . LYS A 1 92 ? -15.373 -1.857 4.842 1.00 91.19 92 LYS A N 1
ATOM 681 C CA . LYS A 1 92 ? -15.104 -1.720 3.405 1.00 91.19 92 LYS A CA 1
ATOM 682 C C . LYS A 1 92 ? -13.700 -1.180 3.197 1.00 91.19 92 LYS A C 1
ATOM 684 O O . LYS A 1 92 ? -13.383 -0.106 3.700 1.00 91.19 92 LYS A O 1
ATOM 689 N N . ILE A 1 93 ? -12.896 -1.908 2.434 1.00 91.94 93 ILE A N 1
ATOM 690 C CA . ILE A 1 93 ? -11.523 -1.535 2.100 1.00 91.94 93 ILE A CA 1
ATOM 691 C C . ILE A 1 93 ? -11.436 -1.368 0.591 1.00 91.94 93 ILE A C 1
ATOM 693 O O . ILE A 1 93 ? -11.837 -2.260 -0.155 1.00 91.94 93 ILE A O 1
ATOM 697 N N . PHE A 1 94 ? -10.920 -0.229 0.146 1.00 92.88 94 PHE A N 1
ATOM 698 C CA . PHE A 1 94 ? -10.655 0.053 -1.256 1.00 92.88 94 PHE A CA 1
ATOM 699 C C . PHE A 1 94 ? -9.334 0.800 -1.385 1.00 92.88 94 PHE A C 1
ATOM 701 O O . PHE A 1 94 ? -8.972 1.583 -0.509 1.00 92.88 94 PHE A O 1
ATOM 708 N N . PHE A 1 95 ? -8.616 0.528 -2.464 1.00 93.31 95 PHE A N 1
ATOM 709 C CA . PHE A 1 95 ? -7.372 1.201 -2.804 1.00 93.31 95 PHE A CA 1
ATOM 710 C C . PHE A 1 95 ? -7.084 1.004 -4.289 1.00 93.31 95 PHE A C 1
ATOM 712 O O . PHE A 1 95 ? -7.518 0.021 -4.893 1.00 93.31 95 PHE A O 1
ATOM 719 N N . ASP A 1 96 ? -6.319 1.930 -4.850 1.00 94.50 96 ASP A N 1
ATOM 720 C CA . ASP A 1 96 ? -5.744 1.789 -6.178 1.00 94.50 96 ASP A CA 1
ATOM 721 C C . ASP A 1 96 ? -4.272 1.401 -6.044 1.00 94.50 96 ASP A C 1
ATOM 723 O O . ASP A 1 96 ? -3.571 1.865 -5.143 1.00 94.50 96 ASP A O 1
ATOM 727 N N . TYR A 1 97 ? -3.793 0.541 -6.936 1.00 94.06 97 TYR A N 1
ATOM 728 C CA . TYR A 1 97 ? -2.380 0.189 -7.005 1.00 94.06 97 TYR A CA 1
ATOM 729 C C . TYR A 1 97 ? -1.922 0.058 -8.456 1.00 94.06 97 TYR A C 1
ATOM 731 O O . TYR A 1 97 ? -2.722 -0.124 -9.376 1.00 94.06 97 TYR A O 1
ATOM 739 N N . GLN A 1 98 ? -0.615 0.169 -8.673 1.00 93.25 98 GLN A N 1
ATOM 740 C CA . GLN A 1 98 ? -0.023 0.043 -9.995 1.00 93.25 98 GLN A CA 1
ATOM 741 C C . GLN A 1 98 ? 1.383 -0.543 -9.890 1.00 93.25 98 GLN A C 1
ATOM 743 O O . GLN A 1 98 ? 2.234 -0.032 -9.164 1.00 93.25 98 GLN A O 1
ATOM 748 N N . TRP A 1 99 ? 1.655 -1.569 -10.694 1.00 92.19 99 TRP A N 1
ATOM 749 C CA . TRP A 1 99 ? 3.027 -1.996 -10.945 1.00 92.19 99 TRP A CA 1
ATOM 750 C C . TRP A 1 99 ? 3.748 -0.972 -11.819 1.00 92.19 99 TRP A C 1
ATOM 752 O O . TRP A 1 99 ? 3.173 -0.418 -12.763 1.00 92.19 99 TRP A O 1
ATOM 762 N N . GLN A 1 100 ? 5.032 -0.758 -11.527 1.00 82.94 100 GLN A N 1
ATOM 763 C CA . GLN A 1 100 ? 5.925 0.093 -12.316 1.00 82.94 100 GLN A CA 1
ATOM 764 C C . GLN A 1 100 ? 5.885 -0.230 -13.821 1.00 82.94 100 GLN A C 1
ATOM 766 O O . GLN A 1 100 ? 5.375 -1.257 -14.247 1.00 82.94 100 GLN A O 1
ATOM 771 N N . VAL A 1 101 ? 6.433 0.644 -14.665 1.00 85.00 101 VAL A N 1
ATOM 772 C CA . VAL A 1 101 ? 6.321 0.473 -16.126 1.00 85.00 101 VAL A CA 1
ATOM 773 C C . VAL A 1 101 ? 7.041 -0.784 -16.627 1.00 85.00 101 VAL A C 1
ATOM 775 O O . VAL A 1 101 ? 6.546 -1.474 -17.515 1.00 85.00 101 VAL A O 1
ATOM 778 N N . ASN A 1 102 ? 8.206 -1.091 -16.054 1.00 84.56 102 ASN A N 1
ATOM 779 C CA . ASN A 1 102 ? 9.053 -2.187 -16.508 1.00 84.56 102 ASN A CA 1
ATOM 780 C C . ASN A 1 102 ? 8.914 -3.399 -15.592 1.00 84.56 102 ASN A C 1
ATOM 782 O O . ASN A 1 102 ? 9.062 -3.288 -14.375 1.00 84.56 102 ASN A O 1
ATOM 786 N N . ARG A 1 103 ? 8.704 -4.571 -16.192 1.00 86.69 103 ARG A N 1
ATOM 787 C CA . ARG A 1 103 ? 8.726 -5.838 -15.463 1.00 86.69 103 ARG A CA 1
ATOM 788 C C . ARG A 1 103 ? 10.120 -6.09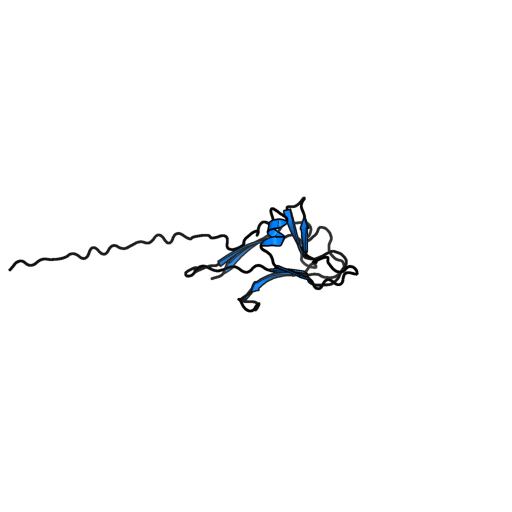0 -14.870 1.00 86.69 103 ARG A C 1
ATOM 790 O O . ARG A 1 103 ? 11.101 -5.945 -15.604 1.00 86.69 103 ARG A O 1
ATOM 797 N N . PRO A 1 104 ? 10.232 -6.463 -13.581 1.00 84.31 104 PRO A N 1
ATOM 798 C CA . PRO A 1 104 ? 11.515 -6.826 -13.000 1.00 84.31 104 PRO A CA 1
ATOM 799 C C . PRO A 1 104 ? 12.035 -8.134 -13.616 1.00 84.31 104 PRO A C 1
ATOM 801 O O . PRO A 1 104 ? 11.268 -9.009 -14.014 1.00 84.31 104 PRO A O 1
ATOM 804 N N . ASN A 1 105 ? 13.361 -8.261 -13.703 1.00 84.69 105 ASN A N 1
ATOM 805 C CA . ASN A 1 105 ? 14.015 -9.469 -14.227 1.00 84.69 105 ASN A CA 1
ATOM 806 C C . ASN A 1 105 ? 14.012 -10.629 -13.217 1.00 84.69 105 ASN A C 1
ATOM 808 O O . ASN A 1 105 ? 14.230 -11.777 -13.598 1.00 84.69 105 ASN A O 1
ATOM 812 N N . VAL A 1 106 ? 13.797 -10.311 -11.941 1.00 85.25 106 VAL A N 1
ATOM 813 C CA . VAL A 1 106 ? 13.583 -11.257 -10.846 1.00 85.25 106 VAL A CA 1
ATOM 814 C C . VAL A 1 106 ? 12.119 -11.144 -10.440 1.00 85.25 106 VAL A C 1
ATOM 816 O O . VAL A 1 106 ? 11.547 -10.053 -10.482 1.00 85.25 106 VAL A O 1
ATOM 819 N N . GLU A 1 107 ? 11.496 -12.272 -10.112 1.00 88.75 107 GLU A N 1
ATOM 820 C CA . GLU A 1 107 ? 10.118 -12.265 -9.635 1.00 88.75 107 GLU A CA 1
ATOM 821 C C . GLU A 1 107 ? 10.006 -11.454 -8.339 1.00 88.75 107 GLU A C 1
ATOM 823 O O . GLU A 1 107 ? 10.877 -11.513 -7.476 1.00 88.75 107 GLU A O 1
ATOM 828 N N . ASP A 1 108 ? 8.938 -10.675 -8.241 1.00 89.56 108 ASP A N 1
ATOM 829 C CA . ASP A 1 108 ? 8.681 -9.728 -7.162 1.00 89.56 108 ASP A CA 1
ATOM 830 C C . ASP A 1 108 ? 7.217 -9.874 -6.737 1.00 89.56 108 ASP A C 1
ATOM 832 O O . ASP A 1 108 ? 6.415 -10.439 -7.485 1.00 89.56 108 ASP A O 1
ATOM 836 N N . SER A 1 109 ? 6.850 -9.394 -5.555 1.00 92.25 109 SER A N 1
ATOM 837 C CA . SER A 1 109 ? 5.501 -9.562 -5.011 1.00 92.25 109 SER A CA 1
ATOM 838 C C . SER A 1 109 ? 4.977 -8.291 -4.362 1.00 92.25 109 SER A C 1
ATOM 840 O O . SER A 1 109 ? 5.676 -7.662 -3.571 1.00 92.25 109 SER A O 1
ATOM 842 N N . PHE A 1 110 ? 3.711 -7.977 -4.623 1.00 93.75 110 PHE A N 1
ATOM 843 C CA . PHE A 1 110 ? 2.963 -6.927 -3.946 1.00 93.75 110 PHE A CA 1
ATOM 844 C C . PHE A 1 110 ? 1.864 -7.547 -3.082 1.00 93.75 110 PHE A C 1
ATOM 846 O O . PHE A 1 110 ? 1.141 -8.441 -3.529 1.00 93.75 110 PHE A O 1
ATOM 853 N N . ARG A 1 111 ? 1.746 -7.091 -1.830 1.00 95.81 111 ARG A N 1
ATOM 854 C CA . ARG A 1 111 ? 0.775 -7.611 -0.860 1.00 95.81 111 ARG A CA 1
ATOM 855 C C . ARG A 1 111 ? 0.112 -6.477 -0.094 1.00 95.81 111 ARG A C 1
ATOM 857 O O . ARG A 1 111 ? 0.780 -5.520 0.288 1.00 95.81 111 ARG A O 1
ATOM 864 N N . VAL A 1 112 ? -1.178 -6.637 0.189 1.00 96.50 112 VAL A N 1
ATOM 865 C CA . VAL A 1 112 ? -1.939 -5.760 1.087 1.00 96.50 112 VAL A CA 1
ATOM 866 C C . VAL A 1 112 ? -2.580 -6.615 2.167 1.00 96.50 112 VAL A C 1
ATOM 868 O O . VAL A 1 112 ? -3.321 -7.555 1.875 1.00 96.50 112 VAL A O 1
ATOM 871 N N . LEU A 1 113 ? -2.267 -6.295 3.420 1.00 96.50 113 LEU A N 1
ATOM 872 C CA . LEU A 1 113 ? -2.630 -7.086 4.590 1.00 96.50 113 LEU A CA 1
ATOM 873 C C . LEU A 1 113 ? -3.454 -6.239 5.559 1.00 96.50 113 LEU A C 1
ATOM 875 O O . LEU A 1 113 ? -3.158 -5.063 5.764 1.00 96.50 113 LEU A O 1
ATOM 879 N N . LEU A 1 114 ? -4.454 -6.859 6.179 1.00 95.25 114 LEU A N 1
ATOM 880 C CA . LEU A 1 114 ? -5.116 -6.336 7.367 1.00 95.25 114 LEU A CA 1
ATOM 881 C C . LEU A 1 114 ? -4.522 -7.033 8.590 1.00 95.25 114 LEU A C 1
ATOM 883 O O . LEU A 1 114 ? -4.544 -8.265 8.669 1.00 95.25 114 LEU A O 1
ATOM 887 N N . LEU A 1 115 ? -3.996 -6.242 9.520 1.00 95.06 115 LEU A N 1
ATOM 888 C CA . LEU A 1 115 ? -3.321 -6.721 10.723 1.00 95.06 115 LEU A CA 1
ATOM 889 C C . LEU A 1 115 ? -4.145 -6.407 11.977 1.00 95.06 115 LEU A C 1
ATOM 891 O O . LEU A 1 115 ? -4.946 -5.469 11.971 1.00 95.06 115 LEU A O 1
ATOM 895 N N . ASP A 1 116 ? -3.946 -7.189 13.037 1.00 93.38 116 ASP A N 1
ATOM 896 C CA . ASP A 1 116 ? -4.418 -6.854 14.381 1.00 93.38 116 ASP A CA 1
ATOM 897 C C . ASP A 1 116 ? -3.438 -5.919 15.110 1.00 93.38 116 ASP A C 1
ATOM 899 O O . ASP A 1 116 ? -2.438 -5.464 14.555 1.00 93.38 116 ASP A O 1
ATOM 903 N N . ASP A 1 117 ? -3.739 -5.605 16.368 1.00 90.50 117 ASP A N 1
ATOM 904 C CA . ASP A 1 117 ? -2.925 -4.740 17.224 1.00 90.50 117 ASP A CA 1
ATOM 905 C C . ASP A 1 117 ? -1.565 -5.346 17.622 1.00 90.50 117 ASP A C 1
ATOM 907 O O . ASP A 1 117 ? -0.728 -4.645 18.190 1.00 90.50 117 ASP A O 1
ATOM 911 N N . ASN A 1 118 ? -1.328 -6.622 17.308 1.00 92.50 118 ASN A N 1
ATOM 912 C CA . ASN A 1 118 ? -0.078 -7.344 17.539 1.00 92.50 118 ASN A CA 1
ATOM 913 C C . ASN A 1 118 ? 0.664 -7.656 16.226 1.00 92.50 118 ASN A C 1
ATOM 915 O O . ASN A 1 118 ? 1.516 -8.549 16.205 1.00 92.50 118 ASN A O 1
ATOM 919 N N . ASP A 1 119 ? 0.332 -6.952 15.138 1.00 89.62 119 ASP A N 1
ATOM 920 C CA . ASP A 1 119 ? 0.857 -7.164 13.784 1.00 89.62 119 ASP A CA 1
ATOM 921 C C . ASP A 1 119 ? 0.573 -8.571 13.211 1.00 89.62 119 ASP A C 1
ATOM 923 O O . ASP A 1 119 ? 1.199 -9.000 12.234 1.00 89.62 119 ASP A O 1
ATOM 927 N N . ALA A 1 120 ? -0.380 -9.316 13.782 1.00 94.25 120 ALA A N 1
ATOM 928 C CA . ALA A 1 120 ? -0.781 -10.605 13.240 1.00 94.25 120 ALA A CA 1
ATOM 929 C C . ALA A 1 120 ? -1.723 -10.408 12.049 1.00 94.25 120 ALA A C 1
ATOM 931 O O . ALA A 1 120 ? -2.631 -9.579 12.073 1.00 94.25 120 ALA A O 1
ATOM 932 N N . VAL A 1 121 ? -1.527 -11.195 10.990 1.00 95.38 121 VAL A N 1
ATOM 933 C CA . VAL A 1 121 ? -2.364 -11.114 9.787 1.00 95.38 121 VAL A CA 1
ATOM 934 C C . VAL A 1 121 ? -3.765 -11.634 10.098 1.00 95.38 121 VAL A C 1
ATOM 936 O O . VAL A 1 121 ? -3.955 -12.833 10.296 1.00 95.38 121 VAL A O 1
ATOM 939 N N . ILE A 1 122 ? -4.746 -10.733 10.081 1.00 94.44 122 ILE A N 1
ATOM 940 C CA . ILE A 1 122 ? -6.172 -11.073 10.138 1.00 94.44 122 ILE A CA 1
ATOM 941 C C . ILE A 1 122 ? -6.635 -11.525 8.753 1.00 94.44 122 ILE A C 1
ATOM 943 O O . ILE A 1 122 ? -7.364 -12.508 8.626 1.00 94.44 122 ILE A O 1
ATOM 947 N N . ASN A 1 123 ? -6.226 -10.795 7.710 1.00 94.94 123 ASN A N 1
ATOM 948 C CA . ASN A 1 123 ? -6.638 -11.071 6.339 1.00 94.94 123 ASN A CA 1
ATOM 949 C C . ASN A 1 123 ? -5.572 -10.641 5.319 1.00 94.94 123 ASN A C 1
ATOM 951 O O . ASN A 1 123 ? -4.929 -9.602 5.479 1.00 94.94 123 ASN A O 1
ATOM 955 N N . GLU A 1 124 ? -5.414 -11.418 4.248 1.00 96.19 124 GLU A N 1
ATOM 956 C CA . GLU A 1 124 ? -4.638 -11.039 3.065 1.00 96.19 124 GLU A CA 1
ATOM 957 C C . GLU A 1 124 ? -5.611 -10.553 1.990 1.00 96.19 124 GLU A C 1
ATOM 959 O O . GLU A 1 124 ? -6.326 -11.340 1.373 1.00 96.19 124 GLU A O 1
ATOM 964 N N . LEU A 1 125 ? -5.661 -9.235 1.794 1.00 95.50 125 LEU A N 1
ATOM 965 C CA . LEU A 1 125 ? -6.618 -8.594 0.892 1.00 95.50 125 LEU A CA 1
ATOM 966 C C . LEU A 1 125 ? -6.191 -8.745 -0.569 1.00 95.50 125 LEU A C 1
ATOM 968 O O . LEU A 1 125 ? -7.024 -8.944 -1.450 1.00 95.50 125 LEU A O 1
ATOM 972 N N . LEU A 1 126 ? -4.884 -8.646 -0.813 1.00 95.56 126 LEU A N 1
ATOM 973 C CA . LEU A 1 126 ? -4.271 -8.781 -2.126 1.00 95.56 126 LEU A CA 1
ATOM 974 C C . LEU A 1 126 ? -2.900 -9.436 -1.983 1.00 95.56 126 LEU A C 1
ATOM 976 O O . LEU A 1 126 ? -2.128 -9.088 -1.089 1.00 95.56 126 LEU A O 1
ATOM 980 N N . SER A 1 127 ? -2.591 -10.336 -2.909 1.00 95.75 127 SER A N 1
ATOM 981 C CA . SER A 1 127 ? -1.266 -10.915 -3.099 1.00 95.75 127 SER A CA 1
ATOM 982 C C . SER A 1 127 ? -1.070 -11.167 -4.584 1.00 95.75 127 SER A C 1
ATOM 984 O O . SER A 1 127 ? -1.800 -11.950 -5.194 1.00 95.75 127 SER A O 1
ATOM 986 N N . GLU A 1 128 ? -0.134 -10.443 -5.186 1.00 94.94 128 GLU A N 1
ATOM 987 C CA . GLU A 1 128 ? 0.131 -10.499 -6.617 1.00 94.94 128 GLU A CA 1
ATOM 988 C C . GLU A 1 128 ? 1.632 -10.609 -6.876 1.00 94.94 128 GLU A C 1
ATOM 990 O O . GLU A 1 128 ? 2.433 -9.868 -6.309 1.00 94.94 128 GLU A O 1
ATOM 995 N N . GLY A 1 129 ? 2.013 -11.539 -7.750 1.00 93.31 129 GLY A N 1
ATOM 996 C CA . GLY A 1 129 ? 3.382 -11.684 -8.233 1.00 93.31 129 GLY A CA 1
ATOM 997 C C . GLY A 1 129 ? 3.614 -10.927 -9.540 1.00 93.31 129 GLY A C 1
ATOM 998 O O . GLY A 1 129 ? 2.731 -10.835 -10.398 1.00 93.31 129 GLY A O 1
ATOM 999 N N . SER A 1 130 ? 4.842 -10.465 -9.752 1.00 92.75 130 SER A N 1
ATOM 1000 C CA . SER A 1 130 ? 5.265 -9.755 -10.963 1.00 92.75 130 SER A CA 1
ATOM 1001 C C . SER A 1 130 ? 5.195 -10.630 -12.226 1.00 92.75 130 SER A C 1
ATOM 1003 O O . SER A 1 130 ? 5.123 -10.113 -13.345 1.00 92.75 130 SER A O 1
ATOM 1005 N N . ALA A 1 131 ? 5.152 -11.960 -12.073 1.00 91.50 131 ALA A N 1
ATOM 1006 C CA . ALA A 1 131 ? 4.937 -12.904 -13.167 1.00 91.50 131 ALA A CA 1
ATOM 1007 C C . ALA A 1 131 ? 3.537 -12.770 -13.799 1.00 91.50 131 ALA A C 1
ATOM 1009 O O . ALA A 1 131 ? 3.414 -12.812 -15.032 1.00 91.50 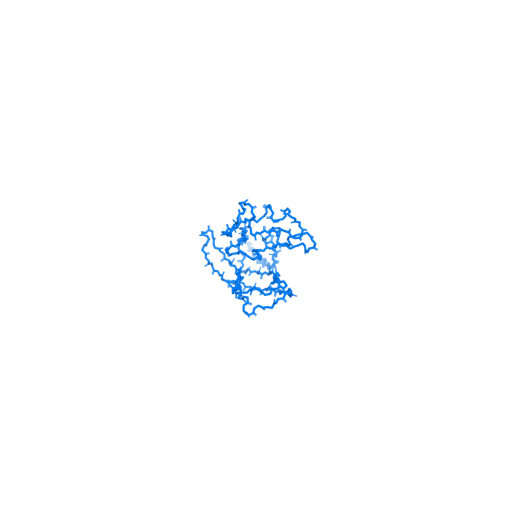131 ALA A O 1
ATOM 1010 N N . SER A 1 132 ? 2.510 -12.566 -12.966 1.00 90.38 132 SER A N 1
ATOM 1011 C CA . SER A 1 132 ? 1.092 -12.458 -13.345 1.00 90.38 132 SER A CA 1
ATOM 1012 C C . SER A 1 132 ? 0.570 -11.022 -13.427 1.00 90.38 132 SER A C 1
ATOM 1014 O O . SER A 1 132 ? -0.499 -10.810 -13.994 1.00 90.38 132 SER A O 1
ATOM 1016 N N . ALA A 1 133 ? 1.312 -10.053 -12.891 1.00 91.38 133 ALA A N 1
ATOM 1017 C CA . ALA A 1 133 ? 0.894 -8.662 -12.818 1.00 91.38 133 ALA A CA 1
ATOM 1018 C C . ALA A 1 133 ? 0.710 -7.990 -14.189 1.00 91.38 133 ALA A C 1
ATOM 1020 O O . ALA A 1 133 ? 1.438 -8.258 -15.159 1.00 91.38 133 ALA A O 1
ATOM 1021 N N . VAL A 1 134 ? -0.225 -7.038 -14.226 1.00 91.19 134 VAL A N 1
ATOM 1022 C CA . VAL A 1 134 ? -0.408 -6.101 -15.339 1.00 91.19 134 VAL A CA 1
ATOM 1023 C C . VAL A 1 134 ? 0.386 -4.825 -15.050 1.00 91.19 134 VAL A C 1
ATOM 1025 O O . VAL A 1 134 ? 0.119 -4.108 -14.090 1.00 91.19 134 VAL A O 1
ATOM 1028 N N . PHE A 1 135 ? 1.382 -4.543 -15.888 1.00 92.00 135 PHE A N 1
ATOM 1029 C CA . PHE A 1 135 ? 2.298 -3.413 -15.712 1.00 92.00 135 PHE A CA 1
ATOM 1030 C C . PHE A 1 135 ? 1.729 -2.133 -16.326 1.00 92.00 135 PHE A C 1
ATOM 1032 O O . PHE A 1 135 ? 0.958 -2.183 -17.288 1.00 92.00 135 PHE A O 1
ATOM 1039 N N . ASN A 1 136 ? 2.142 -0.980 -15.790 1.00 89.81 136 ASN A N 1
ATOM 1040 C CA . ASN A 1 136 ? 1.753 0.340 -16.296 1.00 89.81 136 ASN A CA 1
ATOM 1041 C C . ASN A 1 136 ? 0.228 0.553 -16.396 1.00 89.81 136 ASN A C 1
ATOM 1043 O O . ASN A 1 136 ? -0.262 1.203 -17.319 1.00 89.81 136 ASN A O 1
ATOM 1047 N N . THR A 1 137 ? -0.526 -0.062 -15.489 1.00 91.62 137 THR A N 1
ATOM 1048 C CA . THR A 1 137 ? -1.985 0.033 -15.437 1.00 91.62 137 THR A CA 1
ATOM 1049 C C . THR A 1 137 ? -2.404 0.181 -13.986 1.00 91.62 137 THR A C 1
ATOM 1051 O O . THR A 1 137 ? -1.985 -0.613 -13.145 1.00 91.62 137 THR A O 1
ATOM 1054 N N . THR A 1 138 ? -3.218 1.192 -13.696 1.00 93.31 138 THR A N 1
ATOM 1055 C CA . THR A 1 138 ? -3.843 1.351 -12.383 1.00 93.31 138 THR A CA 1
ATOM 1056 C C . THR A 1 138 ? -4.966 0.333 -12.230 1.00 93.31 138 THR A C 1
ATOM 1058 O O . THR A 1 138 ? -5.847 0.235 -13.086 1.00 93.31 138 THR A O 1
ATOM 1061 N N . VAL A 1 139 ? -4.925 -0.424 -11.140 1.00 94.25 139 VAL A N 1
ATOM 1062 C CA . VAL A 1 139 ? -5.934 -1.413 -10.772 1.00 94.25 139 VAL A CA 1
ATOM 1063 C C . VAL A 1 139 ? -6.655 -0.921 -9.526 1.00 94.25 139 VAL A C 1
ATOM 1065 O O . VAL A 1 139 ? -6.021 -0.664 -8.504 1.00 94.25 139 VAL A O 1
ATOM 1068 N N . SER A 1 140 ? -7.981 -0.828 -9.613 1.00 95.25 140 SER A N 1
ATOM 1069 C CA . SER A 1 140 ? -8.836 -0.513 -8.470 1.00 95.25 140 SER A CA 1
ATOM 1070 C C . SER A 1 140 ? -9.272 -1.785 -7.757 1.00 95.25 140 SER A C 1
ATOM 1072 O O . SER A 1 140 ? -9.855 -2.685 -8.368 1.00 95.25 140 SER A O 1
ATOM 1074 N N . PHE A 1 141 ? -9.025 -1.844 -6.453 1.00 94.06 141 PHE A N 1
ATOM 1075 C CA . PHE A 1 141 ? -9.433 -2.931 -5.574 1.00 94.06 141 PHE A CA 1
ATOM 1076 C C . PHE A 1 141 ? -10.529 -2.461 -4.615 1.00 94.06 141 PHE A C 1
ATOM 1078 O O . PHE A 1 141 ? -10.474 -1.350 -4.088 1.00 94.06 141 PHE A O 1
ATOM 1085 N N . ALA A 1 142 ? -11.509 -3.326 -4.346 1.00 93.75 142 ALA A N 1
ATOM 1086 C CA . ALA A 1 142 ? -12.505 -3.109 -3.304 1.00 93.75 142 ALA A CA 1
ATOM 1087 C C . ALA A 1 142 ? -12.971 -4.441 -2.698 1.00 93.75 142 ALA A C 1
ATOM 1089 O O . ALA A 1 142 ? -13.249 -5.399 -3.420 1.00 93.75 142 ALA A O 1
ATOM 1090 N N . MET A 1 143 ? -13.115 -4.478 -1.374 1.00 91.81 143 MET A N 1
ATOM 1091 C CA . MET A 1 143 ? -13.602 -5.625 -0.608 1.00 91.81 143 MET A CA 1
ATOM 1092 C C . MET A 1 143 ? -14.469 -5.156 0.564 1.00 91.81 143 MET A C 1
ATOM 1094 O O . MET A 1 143 ? -14.255 -4.078 1.120 1.00 91.81 143 MET A O 1
ATOM 1098 N N . GLN A 1 144 ? -15.438 -5.984 0.951 1.00 91.56 144 GLN A N 1
ATOM 1099 C CA . GLN A 1 144 ? -16.164 -5.856 2.211 1.00 91.56 144 GLN A CA 1
ATOM 1100 C C . GLN A 1 144 ? -15.855 -7.069 3.091 1.00 91.56 144 GLN A C 1
ATOM 1102 O O . GLN A 1 144 ? -15.887 -8.199 2.608 1.00 91.56 144 GLN A O 1
ATOM 1107 N N . LEU A 1 145 ? -15.560 -6.810 4.360 1.00 87.88 145 LEU A N 1
ATOM 1108 C CA . LEU A 1 145 ? -15.417 -7.798 5.420 1.00 87.88 145 LEU A CA 1
ATOM 1109 C C . LEU A 1 145 ? -16.622 -7.686 6.357 1.00 87.88 145 LEU A C 1
ATOM 1111 O O . LEU A 1 145 ? -17.060 -6.567 6.649 1.00 87.88 145 LEU A O 1
ATOM 1115 N N . ASP A 1 146 ? -17.126 -8.836 6.793 1.00 85.25 146 ASP A N 1
ATOM 1116 C CA . ASP A 1 146 ? -18.236 -8.992 7.739 1.00 85.25 146 ASP A CA 1
ATOM 1117 C C . ASP A 1 146 ? -17.718 -9.450 9.113 1.00 85.25 146 ASP A C 1
ATOM 1119 O O . ASP A 1 146 ? -16.654 -10.116 9.148 1.00 85.25 146 ASP A O 1
#

Foldseek 3Di:
DDDDDDDPPPPPPPPPPDPPDDPFAFLQQLQDQVSQVPFKDKAKPWPDPDPDPSQWGQDNVVSDIDHHDPPTDIGIDIDGDGDDDPPDPKDKDKDKDAAEQDQHPDKDKDWDFDADPVRHGPDTQDIDISVPDDHPDIDIDMDMDD

pLDDT: mean 80.92, std 18.63, range [32.19, 96.5]

Secondary structure (DSSP, 8-state):
-PPP---------------------TTTT--SHHHHHHH-EEEE----SSTT--SEEEETTTTEEEES-TT--S-EEEE---PPPTT---EEEEEEEEB-SSPPSS--EEEEEEE-TTS-EEEEEEEEETTTPPBT-EEEEEEEE-

Sequence (146 aa):
MKNVYQIPVALLLAGAASAVNANLIQGGNFDTQQDLNDFWTQASTISEPTPNTSGTFWDAPTQTAHLGRPGYDGVSTLTQAFLVPTGADHLKIFFDYQWQVNRPNVEDSFRVLLLDDNDAVINELLSEGSASAVFNTTVSFAMQLD

Radius of gyration: 23.13 Å; chains: 1; bounding box: 88×28×58 Å